Protein AF-A0A3D2JWP4-F1 (afdb_monomer_lite)

Secondary structure (DSSP, 8-state):
-HHHHHH-S----GGG---HHHHHHHHHHHHHSS-TT------SSHHHHHHHHHHHHHHHHHHTT-TT----

Structure (mmCIF, N/CA/C/O backbone):
data_AF-A0A3D2JWP4-F1
#
_entry.id   AF-A0A3D2JWP4-F1
#
loop_
_atom_site.group_PDB
_atom_site.id
_atom_site.type_symbol
_atom_site.label_atom_id
_atom_site.label_alt_id
_atom_site.label_comp_id
_atom_site.label_asym_id
_atom_site.label_entity_id
_atom_site.label_seq_id
_atom_site.pdbx_PDB_ins_code
_atom_site.Cartn_x
_atom_site.Cartn_y
_atom_site.Cartn_z
_atom_site.occupancy
_atom_site.B_iso_or_equiv
_atom_site.auth_seq_id
_atom_site.auth_comp_id
_atom_site.auth_asym_id
_atom_site.auth_atom_id
_atom_site.pdbx_PDB_model_num
ATOM 1 N N . ILE A 1 1 ? 15.782 -2.798 -14.074 1.00 83.25 1 ILE A N 1
ATOM 2 C CA . ILE A 1 1 ? 15.157 -1.453 -13.951 1.00 83.25 1 ILE A CA 1
ATOM 3 C C . ILE A 1 1 ? 15.056 -0.758 -15.314 1.00 83.25 1 ILE A C 1
ATOM 5 O O . ILE A 1 1 ? 13.948 -0.427 -15.714 1.00 83.25 1 ILE A O 1
ATOM 9 N N . THR A 1 2 ? 16.154 -0.615 -16.071 1.00 95.12 2 THR A N 1
ATOM 10 C CA . THR A 1 2 ? 16.191 0.070 -17.386 1.00 95.12 2 THR A CA 1
ATOM 11 C C . THR A 1 2 ? 15.131 -0.394 -18.387 1.00 95.12 2 THR A C 1
ATOM 13 O O . THR A 1 2 ? 14.545 0.438 -19.071 1.00 95.12 2 THR A O 1
ATOM 16 N N . THR A 1 3 ? 14.840 -1.698 -18.454 1.00 97.31 3 THR A N 1
ATOM 17 C CA . THR A 1 3 ? 13.794 -2.235 -19.339 1.00 97.31 3 THR A CA 1
ATOM 18 C C . THR A 1 3 ? 12.428 -1.618 -19.043 1.00 97.31 3 THR A C 1
ATOM 20 O O . THR A 1 3 ? 11.818 -1.055 -19.942 1.00 97.31 3 THR A O 1
ATOM 23 N N . GLN A 1 4 ? 11.983 -1.624 -17.779 1.00 97.31 4 GLN A N 1
ATOM 24 C CA . GLN A 1 4 ? 10.683 -1.056 -17.412 1.00 97.31 4 GLN A CA 1
ATOM 25 C C . GLN A 1 4 ? 10.632 0.455 -17.648 1.00 97.31 4 GLN A C 1
ATOM 27 O O . GLN A 1 4 ? 9.619 0.948 -18.124 1.00 97.31 4 GLN A O 1
ATOM 32 N N . LEU A 1 5 ? 11.726 1.180 -17.388 1.00 97.62 5 LEU A N 1
ATOM 33 C CA . LEU 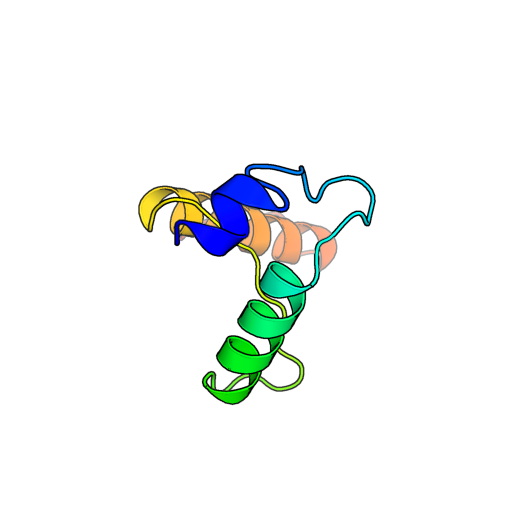A 1 5 ? 11.793 2.619 -17.667 1.00 97.62 5 LEU A CA 1
ATOM 34 C C . LEU A 1 5 ? 11.615 2.941 -19.158 1.00 97.62 5 LEU A C 1
ATOM 36 O O . LEU A 1 5 ? 11.043 3.973 -19.489 1.00 97.62 5 LEU A O 1
ATOM 40 N N . ARG A 1 6 ? 12.081 2.060 -20.054 1.00 97.81 6 ARG A N 1
ATOM 41 C CA . ARG A 1 6 ? 11.883 2.199 -21.506 1.00 97.81 6 ARG A CA 1
ATOM 42 C C . ARG A 1 6 ? 10.494 1.754 -21.963 1.00 97.81 6 ARG A C 1
ATOM 44 O O . ARG A 1 6 ? 9.997 2.282 -22.948 1.00 97.81 6 ARG A O 1
ATOM 51 N N . THR A 1 7 ? 9.886 0.785 -21.280 1.00 97.19 7 THR A N 1
ATOM 52 C CA . THR A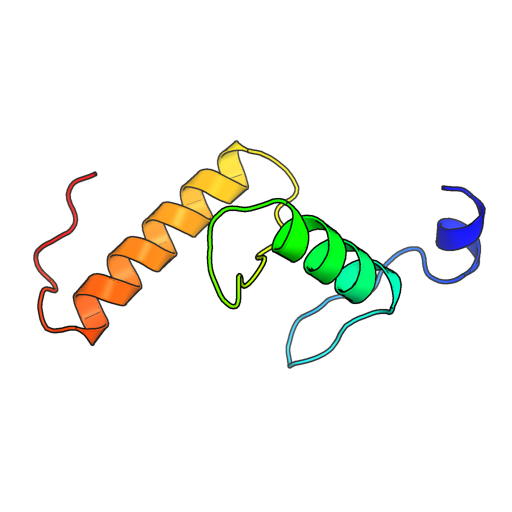 1 7 ? 8.565 0.245 -21.633 1.00 97.19 7 THR A CA 1
ATOM 53 C C . THR A 1 7 ? 7.419 1.102 -21.093 1.00 97.19 7 THR A C 1
ATOM 55 O O . THR A 1 7 ? 6.533 1.488 -2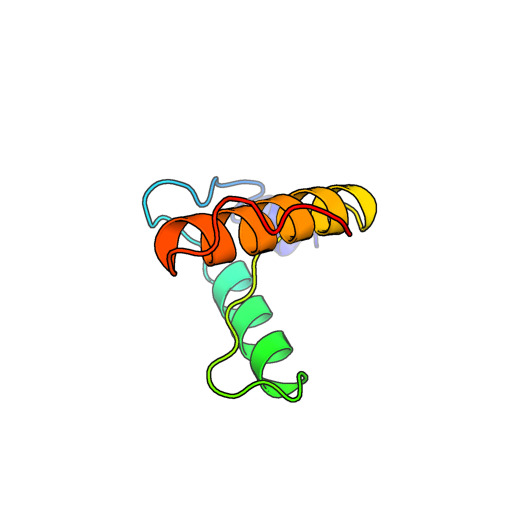1.847 1.00 97.19 7 THR A O 1
ATOM 58 N N . LEU A 1 8 ? 7.414 1.377 -19.788 1.00 97.25 8 LEU A N 1
ATOM 59 C CA . LEU A 1 8 ? 6.405 2.173 -19.092 1.00 97.25 8 LEU A CA 1
ATO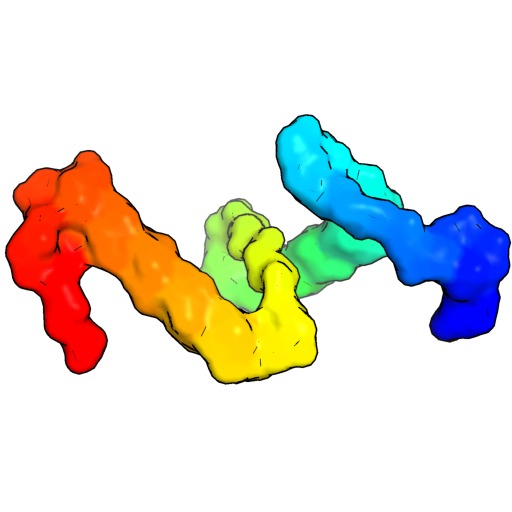M 60 C C . LEU A 1 8 ? 7.000 2.681 -17.764 1.00 97.25 8 LEU A C 1
ATOM 62 O O . LEU A 1 8 ? 6.942 1.968 -16.755 1.00 97.25 8 LEU A O 1
ATOM 66 N N . PRO A 1 9 ? 7.580 3.894 -17.741 1.00 96.50 9 PRO A N 1
ATOM 67 C CA . PRO A 1 9 ? 8.238 4.422 -16.547 1.00 96.50 9 PRO A CA 1
ATOM 68 C C . PRO A 1 9 ? 7.249 4.788 -15.435 1.00 96.50 9 PRO A C 1
ATOM 70 O O . PRO A 1 9 ? 7.613 4.736 -14.264 1.00 96.50 9 PRO A O 1
ATOM 73 N N . TYR A 1 10 ? 6.008 5.144 -15.784 1.00 96.62 10 TYR A N 1
ATOM 74 C CA . TYR A 1 10 ? 4.963 5.486 -14.824 1.00 96.62 10 TYR A CA 1
ATOM 75 C C . TYR A 1 10 ? 3.564 5.260 -15.404 1.00 96.62 10 TYR A C 1
ATOM 77 O O . TYR A 1 10 ? 3.292 5.585 -16.559 1.00 96.62 10 TYR A O 1
ATOM 85 N N . SER A 1 11 ? 2.663 4.746 -14.572 1.00 96.56 11 SER A N 1
ATOM 86 C CA . SER A 1 11 ? 1.218 4.781 -14.780 1.00 96.56 11 SER A CA 1
ATOM 87 C C . SER A 1 11 ? 0.537 4.777 -13.415 1.00 96.56 11 SER A C 1
ATOM 89 O O . SER A 1 11 ? 0.994 4.098 -12.496 1.00 96.56 11 SER A O 1
ATOM 91 N N . HIS A 1 12 ? -0.544 5.538 -13.262 1.00 96.50 12 HIS A N 1
ATOM 92 C CA . HIS A 1 12 ? -1.319 5.519 -12.026 1.00 96.50 12 HIS A CA 1
ATOM 93 C C . HIS A 1 12 ? -2.185 4.251 -11.941 1.00 96.50 12 HIS A C 1
ATOM 95 O O . HIS A 1 12 ? -2.646 3.733 -12.957 1.00 96.50 12 HIS A O 1
ATOM 101 N N . MET A 1 13 ? -2.490 3.799 -10.721 1.00 97.00 13 MET A N 1
ATOM 102 C CA . MET A 1 13 ? -3.359 2.630 -10.480 1.00 97.00 13 MET A CA 1
ATOM 103 C C . MET A 1 13 ? -4.777 2.996 -9.998 1.00 97.00 13 MET A C 1
ATOM 105 O O . MET A 1 13 ? -5.554 2.148 -9.568 1.00 97.00 13 MET A O 1
ATOM 109 N N . PHE A 1 14 ? -5.149 4.279 -10.056 1.00 96.62 14 PHE A N 1
ATOM 110 C CA . PHE A 1 14 ? -6.506 4.720 -9.717 1.00 96.62 14 PHE A CA 1
ATOM 111 C C . PHE A 1 14 ? -7.551 4.271 -10.748 1.00 96.62 14 PHE A C 1
ATOM 113 O O . PHE A 1 14 ? -7.252 4.130 -11.936 1.00 96.62 14 PHE A O 1
ATOM 120 N N . GLY A 1 15 ? -8.797 4.104 -10.292 1.00 96.00 15 GLY A N 1
ATOM 121 C CA . GLY A 1 15 ? -9.940 3.790 -11.158 1.00 96.00 15 GLY A CA 1
ATOM 122 C C . GLY A 1 15 ? -9.883 2.393 -11.780 1.00 96.00 15 GLY A C 1
ATOM 123 O O . GLY A 1 15 ? -10.294 2.224 -12.922 1.00 96.00 15 GLY A O 1
ATOM 124 N N . GLY A 1 16 ? -9.316 1.413 -11.068 1.00 94.19 16 GLY A N 1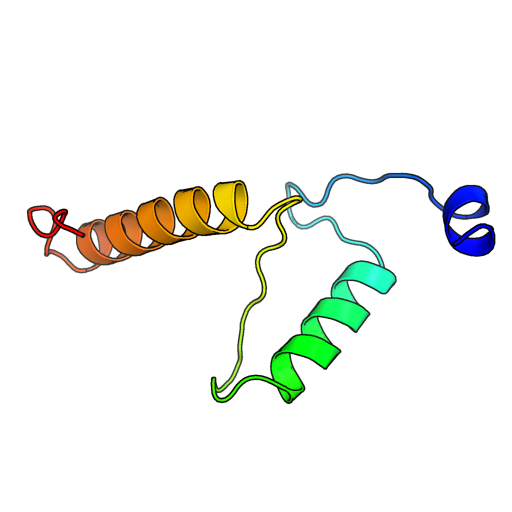
ATOM 125 C CA . GLY A 1 16 ? -9.193 0.032 -11.549 1.00 94.19 16 GLY A CA 1
ATOM 126 C C . GLY A 1 16 ? -8.107 -0.179 -12.609 1.00 94.19 16 GLY A C 1
ATOM 127 O O . GLY A 1 16 ? -8.009 -1.267 -13.171 1.00 94.19 16 GLY A O 1
ATOM 128 N N . ARG A 1 17 ? -7.280 0.835 -12.896 1.00 97.06 17 ARG A N 1
ATOM 129 C CA . ARG A 1 17 ? -6.121 0.686 -13.784 1.00 97.06 17 ARG A CA 1
ATOM 130 C C . ARG A 1 17 ? -4.982 -0.024 -13.060 1.00 97.06 17 ARG A C 1
ATOM 132 O O . ARG A 1 17 ? -4.801 0.134 -11.859 1.00 97.06 17 ARG A O 1
ATOM 139 N N . THR A 1 18 ? -4.194 -0.787 -13.804 1.00 97.31 18 THR A N 1
ATOM 140 C CA . THR A 1 18 ? -3.022 -1.499 -13.284 1.00 97.31 18 THR A CA 1
ATOM 141 C C . THR A 1 18 ? -2.017 -1.752 -14.407 1.00 97.31 18 THR A C 1
ATOM 143 O O . THR A 1 18 ? -2.270 -1.416 -15.566 1.00 97.31 18 THR A O 1
ATOM 146 N N . HIS A 1 19 ? -0.878 -2.353 -14.075 1.00 97.31 19 HIS A N 1
ATOM 147 C CA . HIS A 1 19 ? 0.112 -2.820 -15.038 1.00 97.31 19 HIS A CA 1
ATOM 148 C C . HIS A 1 19 ? 0.673 -4.197 -14.632 1.00 97.31 19 HIS A C 1
ATOM 150 O O . HIS A 1 19 ? 0.703 -4.520 -13.441 1.00 97.31 19 HIS A O 1
ATOM 156 N N . PRO A 1 20 ? 1.170 -5.011 -15.589 1.00 96.94 20 PRO A N 1
ATOM 157 C CA . PRO A 1 20 ? 1.567 -6.401 -15.335 1.00 96.94 20 PRO A CA 1
ATOM 158 C C . PRO A 1 20 ? 2.548 -6.599 -14.175 1.00 96.94 20 PRO A C 1
ATOM 160 O O . PRO A 1 20 ? 2.416 -7.549 -13.411 1.00 96.94 20 PRO A O 1
ATOM 163 N N . LEU A 1 21 ? 3.508 -5.683 -14.000 1.00 97.06 21 LEU A N 1
ATOM 164 C CA . LEU A 1 21 ? 4.477 -5.781 -12.904 1.00 97.06 21 LEU A CA 1
ATOM 165 C C . LEU A 1 21 ? 3.871 -5.550 -11.512 1.00 97.06 21 LEU A C 1
ATOM 167 O O . LEU A 1 21 ? 4.336 -6.179 -10.567 1.00 97.06 21 LEU A O 1
ATOM 171 N N . ALA A 1 22 ? 2.857 -4.687 -11.374 1.00 97.44 22 ALA A N 1
ATOM 172 C CA . ALA A 1 22 ? 2.187 -4.480 -10.089 1.00 97.44 22 ALA A CA 1
ATOM 173 C C . ALA A 1 22 ? 1.373 -5.716 -9.696 1.00 97.44 22 ALA A C 1
ATOM 175 O O . ALA A 1 22 ? 1.441 -6.137 -8.546 1.00 97.44 22 ALA A O 1
ATOM 176 N N . MET A 1 23 ? 0.672 -6.330 -10.660 1.00 97.50 23 MET A N 1
ATOM 177 C CA . MET A 1 23 ? -0.056 -7.587 -10.440 1.00 97.50 23 MET A CA 1
ATOM 178 C C . MET A 1 23 ? 0.898 -8.704 -10.019 1.00 97.50 23 MET A C 1
ATOM 180 O O . MET A 1 23 ? 0.739 -9.266 -8.944 1.00 97.50 23 MET A O 1
ATOM 184 N N . LYS A 1 24 ? 1.969 -8.925 -10.795 1.00 98.12 24 LYS A N 1
ATOM 185 C CA . LYS A 1 24 ? 2.975 -9.946 -10.482 1.00 98.12 24 LYS A CA 1
ATOM 186 C C . LYS A 1 24 ? 3.574 -9.762 -9.085 1.00 98.12 24 LYS A C 1
ATOM 188 O O . LYS A 1 24 ? 3.734 -10.735 -8.359 1.00 98.12 24 LYS A O 1
ATOM 193 N N . LEU A 1 25 ? 3.918 -8.527 -8.714 1.00 98.06 25 LEU A N 1
ATOM 194 C CA . LEU A 1 25 ? 4.460 -8.242 -7.387 1.00 98.06 25 LEU A CA 1
ATOM 195 C C . LEU A 1 25 ? 3.429 -8.511 -6.281 1.00 98.06 25 LEU A C 1
ATOM 197 O O . LEU A 1 25 ? 3.794 -9.069 -5.251 1.00 98.06 25 LEU A O 1
ATOM 201 N N . ALA A 1 26 ? 2.166 -8.130 -6.484 1.00 98.12 26 ALA A N 1
ATOM 202 C CA . ALA A 1 26 ? 1.102 -8.385 -5.518 1.00 98.12 26 ALA A CA 1
ATOM 203 C C . ALA A 1 26 ? 0.873 -9.889 -5.304 1.00 98.12 26 ALA A C 1
ATOM 205 O O . ALA A 1 26 ? 0.776 -10.309 -4.154 1.00 98.12 26 ALA A O 1
ATOM 206 N N . ASP A 1 27 ? 0.869 -10.685 -6.377 1.00 97.69 27 ASP A N 1
ATOM 207 C CA . ASP A 1 27 ? 0.724 -12.145 -6.306 1.00 97.69 27 ASP A CA 1
ATOM 208 C C . ASP A 1 27 ? 1.889 -12.779 -5.534 1.00 97.69 27 ASP A C 1
ATOM 210 O O . ASP A 1 27 ? 1.674 -13.505 -4.566 1.00 97.69 27 ASP A O 1
ATOM 214 N N . THR A 1 28 ? 3.132 -12.426 -5.886 1.00 98.31 28 THR A N 1
ATOM 215 C CA . THR A 1 28 ? 4.327 -12.932 -5.189 1.00 98.31 28 THR A CA 1
ATOM 216 C C . THR A 1 28 ? 4.313 -12.581 -3.700 1.00 98.31 28 THR A C 1
ATOM 218 O O . THR A 1 28 ? 4.618 -13.426 -2.864 1.00 98.31 28 THR A O 1
ATOM 221 N N . LEU A 1 29 ? 3.948 -11.347 -3.339 1.00 98.25 29 LEU A N 1
ATOM 222 C CA . LEU A 1 29 ? 3.837 -10.957 -1.931 1.00 98.25 29 LEU A CA 1
ATOM 223 C C . LEU A 1 29 ? 2.691 -11.691 -1.223 1.00 98.25 29 LEU A C 1
ATOM 225 O O . LEU A 1 29 ? 2.839 -12.045 -0.055 1.00 98.25 29 LEU A O 1
ATOM 229 N N . GLY A 1 30 ? 1.580 -11.941 -1.919 1.00 98.12 30 GLY A N 1
ATOM 230 C CA . GLY A 1 30 ? 0.445 -12.706 -1.407 1.00 98.12 30 GLY A CA 1
ATOM 231 C C . GLY A 1 30 ? 0.815 -14.140 -1.025 1.00 98.12 30 GLY A C 1
ATOM 232 O O . GLY A 1 30 ? 0.394 -14.608 0.027 1.00 98.12 30 GLY A O 1
ATOM 233 N N . GLU A 1 31 ? 1.662 -14.801 -1.816 1.00 97.56 31 GLU A N 1
ATOM 234 C CA . GLU A 1 31 ? 2.180 -16.148 -1.520 1.00 97.56 31 GLU A CA 1
ATOM 235 C C . GLU A 1 31 ? 3.122 -16.184 -0.302 1.00 97.56 31 GLU A C 1
ATOM 237 O O . GLU A 1 31 ? 3.265 -17.218 0.348 1.00 97.56 31 GLU A O 1
ATOM 242 N N . MET A 1 32 ? 3.778 -15.064 0.017 1.00 97.94 32 MET A N 1
ATOM 243 C CA . MET A 1 32 ? 4.757 -14.981 1.107 1.00 97.94 32 MET A CA 1
ATOM 244 C C . MET A 1 32 ? 4.134 -14.688 2.475 1.00 97.94 32 MET A C 1
ATOM 246 O O . MET A 1 32 ? 4.758 -14.963 3.502 1.00 97.94 32 MET A O 1
ATOM 250 N N . VAL A 1 33 ? 2.947 -14.078 2.515 1.00 97.38 33 VAL A N 1
ATOM 251 C CA . VAL A 1 33 ? 2.316 -13.654 3.770 1.00 97.38 33 VAL A CA 1
ATOM 252 C C . VAL A 1 33 ? 1.361 -14.722 4.308 1.00 97.38 33 VAL A C 1
ATOM 254 O O . VAL A 1 33 ? 0.662 -15.375 3.537 1.00 97.38 33 VAL A O 1
ATOM 257 N N . PRO A 1 34 ? 1.242 -14.883 5.639 1.00 96.81 34 PRO A N 1
ATOM 258 C CA . PRO A 1 34 ? 0.321 -15.843 6.247 1.00 96.81 34 PRO A CA 1
ATOM 259 C C . PRO A 1 34 ? -1.121 -15.299 6.283 1.00 96.81 34 PRO A C 1
ATOM 261 O O . PRO A 1 34 ? -1.772 -15.305 7.328 1.00 96.81 34 PRO A O 1
ATOM 264 N N . VAL A 1 35 ? -1.613 -14.768 5.160 1.00 96.75 35 VAL A N 1
ATOM 265 C CA . VAL A 1 35 ? -2.956 -14.188 5.029 1.00 96.75 35 VAL A CA 1
ATOM 266 C C . VAL A 1 35 ? -3.644 -14.819 3.817 1.00 96.75 35 VAL A C 1
ATOM 268 O O . VAL A 1 35 ? -3.227 -14.559 2.689 1.00 96.75 35 VAL A O 1
ATOM 271 N N . PRO A 1 36 ? -4.700 -15.628 4.020 1.00 95.62 36 PRO A N 1
ATOM 272 C CA . PRO A 1 36 ? -5.504 -16.140 2.916 1.00 95.62 36 PRO A CA 1
ATOM 273 C C . PRO A 1 36 ? -6.067 -14.991 2.072 1.00 95.62 36 PRO A C 1
ATOM 275 O O . PRO A 1 36 ? -6.539 -13.996 2.622 1.00 95.62 36 PRO A O 1
ATOM 278 N N . ASP A 1 37 ? -6.007 -15.123 0.745 1.00 94.50 37 ASP A N 1
ATOM 279 C CA . ASP A 1 37 ? -6.501 -14.129 -0.219 1.00 94.50 37 ASP A CA 1
ATOM 280 C C . ASP A 1 37 ? -5.975 -12.698 0.007 1.00 94.50 37 ASP A C 1
ATOM 282 O O . ASP A 1 37 ? -6.689 -11.710 -0.216 1.00 94.50 37 ASP A O 1
ATOM 286 N N . ALA A 1 38 ? -4.713 -12.583 0.440 1.00 96.81 38 ALA A N 1
ATOM 287 C CA . ALA A 1 38 ? -4.062 -11.314 0.745 1.00 96.81 38 ALA A CA 1
ATOM 288 C C . ALA A 1 38 ? -4.249 -10.266 -0.367 1.00 96.81 38 ALA A C 1
ATOM 290 O O . ALA A 1 38 ? -4.060 -10.527 -1.557 1.00 96.81 38 ALA A O 1
ATOM 291 N N . LYS A 1 39 ? -4.592 -9.038 0.037 1.00 95.81 39 LYS A N 1
ATOM 292 C CA . LYS A 1 39 ? -4.649 -7.866 -0.847 1.00 95.81 39 LYS A CA 1
ATOM 293 C C . LYS A 1 39 ? -3.520 -6.911 -0.493 1.00 95.81 39 LYS A C 1
ATOM 295 O O . LYS A 1 39 ? -3.347 -6.558 0.670 1.00 95.81 39 LYS A O 1
ATOM 300 N N . ILE A 1 40 ? -2.768 -6.488 -1.506 1.00 97.44 40 ILE A N 1
ATOM 301 C CA . ILE A 1 40 ? -1.571 -5.660 -1.339 1.00 97.44 40 ILE A CA 1
ATOM 302 C C . ILE A 1 40 ? -1.878 -4.215 -1.732 1.00 97.44 40 ILE A C 1
ATOM 304 O O . ILE A 1 40 ? -2.313 -3.943 -2.851 1.00 97.44 40 ILE A O 1
ATOM 308 N N . PHE A 1 41 ? -1.631 -3.284 -0.811 1.00 97.12 41 PHE A N 1
ATOM 309 C CA . PHE A 1 41 ? -1.674 -1.845 -1.062 1.00 97.12 41 PHE A CA 1
ATOM 310 C C . PHE A 1 41 ? -0.246 -1.293 -1.069 1.00 97.12 41 PHE A C 1
ATOM 312 O O . PHE A 1 41 ? 0.473 -1.422 -0.080 1.00 97.12 41 PHE A O 1
ATOM 319 N N . PHE A 1 42 ? 0.173 -0.698 -2.186 1.00 97.69 42 PHE A N 1
ATOM 320 C CA . PHE A 1 42 ? 1.539 -0.202 -2.359 1.00 97.69 42 PHE A CA 1
ATOM 321 C C . PHE A 1 42 ? 1.704 1.227 -1.829 1.00 97.69 42 PHE A C 1
ATOM 323 O O . PHE A 1 42 ? 0.850 2.084 -2.048 1.00 97.69 42 PHE A O 1
ATOM 330 N N . ALA A 1 43 ? 2.844 1.480 -1.187 1.00 97.44 43 ALA A N 1
ATOM 331 C CA . ALA A 1 43 ? 3.291 2.790 -0.722 1.00 97.44 43 ALA A CA 1
ATOM 332 C C . ALA A 1 43 ? 4.783 2.971 -1.050 1.00 97.44 43 ALA A C 1
ATOM 334 O O . ALA A 1 43 ? 5.487 1.983 -1.277 1.00 97.44 43 ALA A O 1
ATOM 335 N N . ASN A 1 44 ? 5.280 4.210 -1.063 1.00 97.56 44 ASN A N 1
ATOM 336 C CA . ASN A 1 44 ? 6.680 4.488 -1.411 1.00 97.56 44 ASN A CA 1
ATOM 337 C C . ASN A 1 44 ? 7.616 4.430 -0.197 1.00 97.56 44 ASN A C 1
ATOM 339 O O . ASN A 1 44 ? 8.837 4.462 -0.347 1.00 97.56 44 ASN A O 1
ATOM 343 N N . SER A 1 45 ? 7.062 4.360 1.014 1.00 98.44 45 SER A N 1
ATOM 344 C CA . SER A 1 45 ? 7.826 4.253 2.254 1.00 98.44 45 SER A CA 1
ATOM 345 C C . SER A 1 45 ? 7.057 3.496 3.335 1.00 98.44 45 SER A C 1
ATOM 347 O O . SER A 1 45 ? 5.835 3.354 3.276 1.00 98.44 45 SER A O 1
ATOM 349 N N . GLY A 1 46 ? 7.775 3.061 4.374 1.00 98.31 46 GLY A N 1
ATOM 350 C CA . GLY A 1 46 ? 7.151 2.464 5.558 1.00 98.31 46 GLY A CA 1
ATOM 351 C C . GLY A 1 46 ? 6.257 3.443 6.330 1.00 98.31 46 GLY A C 1
ATOM 352 O O . GLY A 1 46 ? 5.240 3.038 6.882 1.00 98.31 46 GLY A O 1
ATOM 353 N N . SER A 1 47 ? 6.586 4.740 6.328 1.00 98.50 47 SER A N 1
ATOM 354 C CA . SER A 1 47 ? 5.767 5.767 6.988 1.00 98.50 47 SER A CA 1
ATOM 355 C C . SER A 1 47 ? 4.409 5.941 6.296 1.00 98.50 47 SER A C 1
ATOM 357 O O . SER A 1 47 ? 3.368 5.916 6.949 1.00 98.50 47 SER A O 1
ATOM 359 N N . GLU A 1 48 ? 4.402 6.014 4.960 1.00 98.50 48 GLU A N 1
ATOM 360 C CA . GLU A 1 48 ? 3.167 6.057 4.160 1.00 98.50 48 GLU A CA 1
ATOM 361 C C . GLU A 1 48 ? 2.334 4.775 4.312 1.00 98.50 48 GLU A C 1
ATOM 363 O O . GLU A 1 48 ? 1.100 4.829 4.345 1.00 98.50 48 GLU A O 1
ATOM 368 N N . ALA A 1 49 ? 3.000 3.621 4.434 1.00 98.50 49 ALA A N 1
ATOM 369 C CA . ALA A 1 49 ? 2.331 2.354 4.710 1.00 98.50 49 ALA A CA 1
ATOM 370 C C . ALA A 1 49 ? 1.624 2.376 6.077 1.00 98.50 49 ALA A C 1
ATOM 372 O O . ALA A 1 49 ? 0.468 1.960 6.168 1.00 98.50 49 ALA A O 1
ATOM 373 N N . ASN A 1 50 ? 2.266 2.925 7.114 1.00 98.44 50 ASN A N 1
ATOM 374 C CA . ASN A 1 50 ? 1.661 3.074 8.440 1.00 98.44 50 ASN A CA 1
ATOM 375 C C . ASN A 1 50 ? 0.458 4.032 8.433 1.00 98.44 50 ASN A C 1
ATOM 377 O O . ASN A 1 50 ? -0.585 3.685 8.989 1.00 98.44 50 ASN A O 1
ATOM 381 N N . ASP A 1 51 ? 0.558 5.196 7.776 1.00 98.44 51 ASP A N 1
ATOM 382 C CA . ASP A 1 51 ? -0.578 6.129 7.647 1.00 98.44 51 ASP A CA 1
ATOM 383 C C . ASP A 1 51 ? -1.771 5.459 6.944 1.00 98.44 51 ASP A C 1
ATOM 385 O O . ASP A 1 51 ? -2.912 5.499 7.417 1.00 98.44 51 ASP A O 1
ATOM 389 N N . SER A 1 52 ? -1.490 4.744 5.851 1.00 98.50 52 SER A N 1
ATOM 390 C CA . SER A 1 52 ? -2.500 3.984 5.110 1.00 98.50 52 SER A CA 1
ATOM 391 C C . SER A 1 52 ? -3.151 2.904 5.979 1.00 98.50 52 SER A C 1
ATOM 393 O O . SER A 1 52 ? -4.378 2.772 5.977 1.00 98.50 52 SER A O 1
ATOM 395 N N . HIS A 1 53 ? -2.358 2.171 6.766 1.00 98.12 53 HIS A N 1
ATOM 396 C CA . HIS A 1 53 ? -2.852 1.120 7.652 1.00 98.12 53 HIS A CA 1
ATOM 397 C C . HIS A 1 53 ? -3.808 1.664 8.722 1.00 98.12 53 HIS A C 1
ATOM 399 O O . HIS A 1 53 ? -4.908 1.133 8.894 1.00 98.12 53 HIS A O 1
ATOM 405 N N . VAL A 1 54 ? -3.444 2.764 9.391 1.00 98.38 54 VAL A N 1
ATOM 406 C CA . VAL A 1 54 ? -4.297 3.415 10.401 1.00 98.38 54 VAL A CA 1
ATOM 407 C C . VAL A 1 54 ? -5.634 3.845 9.792 1.00 98.38 54 VAL A C 1
ATOM 409 O O . VAL A 1 54 ? -6.694 3.580 10.366 1.00 98.38 54 VAL A O 1
ATOM 412 N N . LYS A 1 55 ? -5.610 4.435 8.591 1.00 98.50 55 LYS A N 1
ATOM 413 C CA . LYS A 1 55 ? -6.825 4.854 7.874 1.00 98.50 55 LYS A CA 1
ATOM 414 C C . LYS A 1 55 ? -7.724 3.668 7.529 1.00 98.50 55 LYS A C 1
ATOM 416 O O . LYS A 1 55 ? -8.936 3.750 7.741 1.00 98.50 55 LYS A O 1
ATOM 421 N N . MET A 1 56 ? -7.153 2.562 7.051 1.00 98.25 56 MET A N 1
ATOM 422 C CA . MET A 1 56 ? -7.903 1.334 6.763 1.00 98.25 56 MET A CA 1
ATOM 423 C C . MET A 1 56 ? -8.509 0.722 8.031 1.00 98.25 56 MET A C 1
ATOM 425 O O . MET A 1 56 ? -9.684 0.360 8.024 1.00 98.25 56 MET A O 1
ATOM 429 N N . LEU A 1 57 ? -7.759 0.669 9.137 1.00 98.06 57 LEU A N 1
ATOM 430 C CA . LEU A 1 57 ? -8.243 0.148 10.420 1.00 98.06 57 LEU A CA 1
ATOM 431 C C . LEU A 1 57 ? -9.410 0.984 10.966 1.00 98.06 57 LEU A C 1
ATOM 433 O O . LEU A 1 57 ? -10.438 0.460 11.401 1.00 98.06 57 LEU A O 1
ATOM 437 N N . HIS A 1 58 ? -9.283 2.309 10.905 1.00 98.56 58 HIS A N 1
ATOM 438 C CA . HIS A 1 58 ? -10.347 3.229 11.298 1.00 98.56 58 HIS A CA 1
ATOM 439 C C . HIS A 1 58 ? -11.577 3.116 10.403 1.00 98.56 58 HIS A C 1
ATOM 441 O O . HIS A 1 58 ? -12.694 3.195 10.925 1.00 98.56 58 HIS A O 1
ATOM 447 N N . TYR A 1 59 ? -11.389 2.959 9.091 1.00 98.50 59 TYR A N 1
ATOM 448 C CA . TYR A 1 59 ? -12.478 2.736 8.144 1.00 98.50 59 TYR A CA 1
ATOM 449 C C . TYR A 1 59 ? -13.202 1.423 8.447 1.00 98.50 59 TYR A C 1
ATOM 451 O O . TYR A 1 59 ? -14.425 1.429 8.571 1.00 98.50 59 TYR A O 1
ATOM 459 N N . TYR A 1 60 ? -12.459 0.338 8.679 1.00 98.25 60 TYR A N 1
ATOM 460 C CA . TYR A 1 60 ? -13.008 -0.957 9.073 1.00 98.25 60 TYR A CA 1
ATOM 461 C C . TYR A 1 60 ? -13.924 -0.838 10.299 1.00 98.25 60 TYR A C 1
ATOM 463 O O . TYR A 1 60 ? -15.076 -1.269 10.254 1.00 98.25 60 TYR A O 1
ATOM 471 N N . PHE A 1 61 ? -13.473 -0.187 11.376 1.00 98.56 61 PHE A N 1
ATOM 472 C CA . PHE A 1 61 ? -14.312 -0.010 12.567 1.00 98.56 61 PHE A CA 1
ATOM 473 C C . PHE A 1 61 ? -15.507 0.923 12.350 1.00 98.56 61 PHE A C 1
ATOM 475 O O . PHE A 1 61 ? -16.546 0.723 12.976 1.00 98.56 61 PHE A O 1
ATOM 482 N N . ASN A 1 62 ? -15.414 1.899 11.444 1.00 98.50 62 ASN A N 1
ATOM 483 C CA . ASN A 1 62 ? -16.578 2.701 11.065 1.00 98.50 62 ASN A CA 1
ATOM 484 C C . ASN A 1 62 ? -17.652 1.845 10.387 1.00 98.50 62 ASN A C 1
ATOM 486 O O . ASN A 1 62 ? -18.811 1.896 10.794 1.00 98.50 62 ASN A O 1
ATOM 490 N N . VAL A 1 63 ? -17.272 1.054 9.380 1.00 98.25 63 VAL A N 1
ATOM 491 C CA . VAL A 1 63 ? -18.238 0.284 8.576 1.00 98.25 63 VAL A CA 1
ATOM 492 C C . VAL A 1 63 ? -18.765 -0.961 9.291 1.00 98.25 63 VAL A C 1
ATOM 494 O O . VAL A 1 63 ? -19.815 -1.474 8.926 1.00 98.25 63 VAL A O 1
ATOM 497 N N . THR A 1 64 ? -18.083 -1.416 10.344 1.00 98.38 64 THR A N 1
ATOM 498 C CA . THR A 1 64 ? -18.501 -2.553 11.188 1.00 98.38 64 THR A CA 1
ATOM 499 C C . THR A 1 64 ? -19.251 -2.134 12.461 1.00 98.38 64 THR A C 1
ATOM 501 O O . THR A 1 64 ? -19.453 -2.953 13.356 1.00 98.38 64 THR A O 1
ATOM 504 N N . GLY A 1 65 ? -19.674 -0.868 12.575 1.00 98.25 65 GLY A N 1
ATOM 505 C CA . GLY A 1 65 ? -20.521 -0.394 13.681 1.00 98.25 65 GLY A CA 1
ATOM 506 C C . GLY A 1 65 ? -19.782 -0.063 14.985 1.00 98.25 65 GLY A C 1
ATOM 507 O O . GLY A 1 65 ? -20.416 0.129 16.020 1.00 98.25 65 GLY A O 1
ATOM 508 N N . GLN A 1 66 ? -18.453 0.061 14.954 1.00 98.25 66 GLN A N 1
ATOM 509 C CA . GLN A 1 66 ? -17.614 0.438 16.101 1.00 98.25 66 GLN A CA 1
ATOM 510 C C . GLN A 1 66 ? -16.897 1.793 15.890 1.00 98.25 66 GLN A C 1
ATOM 512 O O . GLN A 1 66 ? -15.689 1.894 16.117 1.00 98.25 66 GLN A O 1
ATOM 517 N N . PRO A 1 67 ? -17.591 2.886 15.512 1.00 97.81 67 PRO A N 1
ATOM 518 C CA . PRO A 1 67 ? -16.949 4.133 15.074 1.00 97.81 67 PRO A CA 1
ATOM 519 C C . PRO A 1 67 ? -16.126 4.843 16.161 1.00 97.81 67 PRO A C 1
ATOM 521 O O . PRO A 1 67 ? -15.291 5.688 15.853 1.00 97.81 67 PRO A O 1
ATOM 524 N N . LYS A 1 68 ? -16.324 4.504 17.441 1.00 98.12 68 LYS A N 1
ATOM 525 C CA . LYS A 1 68 ? -15.535 5.049 18.559 1.00 98.12 68 LYS A CA 1
ATOM 526 C C . LYS A 1 68 ? -14.175 4.354 18.735 1.00 98.12 68 LYS A C 1
ATOM 528 O O . LYS A 1 68 ? -13.323 4.858 19.464 1.00 98.12 68 LYS A O 1
ATOM 533 N N . LYS A 1 69 ? -13.939 3.213 18.076 1.00 97.94 69 LYS A N 1
ATOM 534 C CA . LYS A 1 69 ? -12.690 2.446 18.179 1.00 97.94 69 LYS A CA 1
ATOM 535 C C . LYS A 1 69 ? -11.616 3.039 17.260 1.00 97.94 69 LYS A C 1
ATOM 537 O O . LYS A 1 69 ? -11.466 2.633 16.111 1.00 97.94 69 LYS A O 1
ATOM 542 N N . LYS A 1 70 ? -10.912 4.055 17.773 1.00 97.38 70 LYS A N 1
ATOM 543 C CA . LYS A 1 70 ? -9.923 4.859 17.023 1.00 97.38 70 LYS A CA 1
ATOM 544 C C . LYS A 1 70 ? -8.527 4.910 17.636 1.00 97.38 70 LYS A C 1
ATOM 546 O O . LYS A 1 70 ? -7.594 5.341 16.969 1.00 97.38 70 LYS A O 1
ATOM 551 N N . LYS A 1 71 ? -8.374 4.492 18.890 1.00 97.19 71 LYS A N 1
ATOM 552 C CA . LYS A 1 71 ? -7.062 4.433 19.536 1.00 97.19 71 LYS A CA 1
ATOM 553 C C . LYS A 1 71 ? -6.203 3.360 18.853 1.00 97.19 71 LYS A C 1
ATOM 555 O O . LYS A 1 71 ? -6.710 2.262 18.623 1.00 97.19 71 LYS A O 1
ATOM 560 N N . ILE A 1 72 ? -4.959 3.719 18.531 1.00 94.19 72 ILE A N 1
ATOM 561 C CA . ILE A 1 72 ? -3.895 2.803 18.096 1.00 94.19 72 ILE A CA 1
ATOM 562 C C . ILE 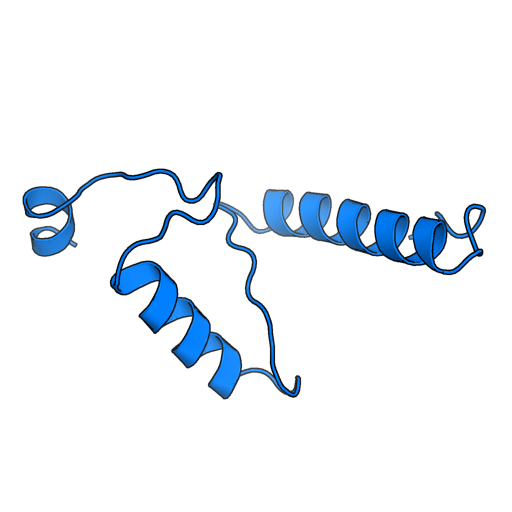A 1 72 ? -3.129 2.339 19.330 1.00 94.19 72 ILE A C 1
ATOM 564 O O . ILE A 1 72 ? -2.878 3.203 20.206 1.00 94.19 72 ILE A O 1
#

Sequence (72 aa):
ITTQLRTLPYSHMFGGRTHPLAMKLADTLGEMVPVPDAKIFFANSGSEANDSHVKMLHYYFNVTGQPKKKKI

Foldseek 3Di:
DVVCCVVPVDDDCPPPDDDPVVVVVQVVVQVVDPDPPDDDDDDPDPVVVVVVVLVVVCVVCVVVVNNVPRDD

pLDDT: mean 97.27, std 1.95, range [83.25, 98.56]

Radius of gyration: 15.69 Å; chains: 1; bounding box: 37×22×41 Å